Protein AF-A0A2H9LBX0-F1 (afdb_monomer)

Secondary structure (DSSP, 8-state):
--HHHHHH-B-TTT--BEEEETTEEEETTT--EEEEETTEE----GGG-

Structure (mmCIF, N/CA/C/O backbone):
data_AF-A0A2H9LBX0-F1
#
_entry.id   AF-A0A2H9LBX0-F1
#
loop_
_atom_site.group_PDB
_atom_site.id
_atom_site.type_symbol
_atom_site.label_atom_id
_atom_site.label_alt_id
_atom_site.label_comp_id
_atom_site.label_asym_id
_atom_site.label_entity_id
_atom_site.label_seq_id
_atom_site.pdbx_PDB_ins_code
_atom_site.Cartn_x
_atom_site.Cartn_y
_atom_site.Cartn_z
_atom_site.occupancy
_atom_site.B_iso_or_equiv
_atom_site.auth_seq_id
_atom_site.auth_comp_id
_atom_site.auth_asym_id
_atom_site.auth_atom_id
_atom_site.pdbx_PDB_model_num
ATOM 1 N N . MET A 1 1 ? -8.043 0.970 10.610 1.00 61.28 1 MET A N 1
ATOM 2 C CA . MET A 1 1 ? -6.664 0.476 10.402 1.00 61.28 1 MET A CA 1
ATOM 3 C C . MET A 1 1 ? -5.836 0.848 11.620 1.00 61.28 1 MET A C 1
ATOM 5 O O . MET A 1 1 ? -5.776 2.031 11.935 1.00 61.28 1 MET A O 1
ATOM 9 N N . SER A 1 2 ? -5.279 -0.124 12.345 1.00 72.19 2 SER A N 1
ATOM 10 C CA . SER A 1 2 ? -4.351 0.147 13.453 1.00 72.19 2 SER A CA 1
ATOM 11 C C . SER A 1 2 ? -2.989 0.591 12.907 1.00 72.19 2 SER A C 1
ATOM 13 O O . SER A 1 2 ? -2.607 0.202 11.802 1.00 72.19 2 SER A O 1
ATOM 15 N N . LYS A 1 3 ? -2.258 1.420 13.664 1.00 70.31 3 LYS A N 1
ATOM 16 C CA . LYS A 1 3 ? -0.922 1.903 13.266 1.00 70.31 3 LYS A CA 1
ATOM 17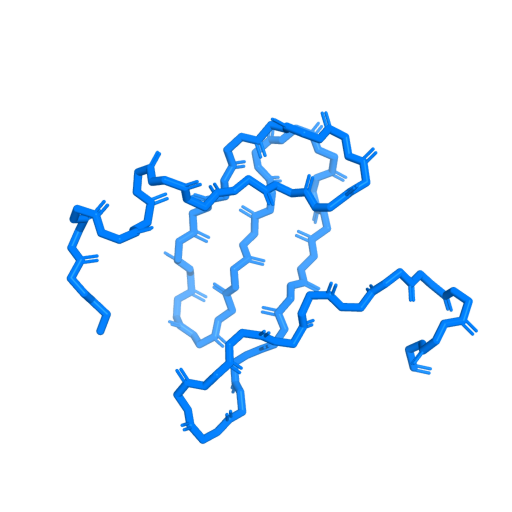 C C . LYS A 1 3 ? 0.072 0.749 13.089 1.00 70.31 3 LYS A C 1
ATOM 19 O O . LYS A 1 3 ? 0.768 0.725 12.086 1.00 70.31 3 LYS A O 1
ATOM 24 N N . GLU A 1 4 ? 0.016 -0.249 13.968 1.00 72.25 4 GLU A N 1
ATOM 25 C CA . GLU A 1 4 ? 0.875 -1.443 13.925 1.00 72.25 4 GLU A CA 1
ATOM 26 C C . GLU A 1 4 ? 0.720 -2.257 12.628 1.00 72.25 4 GLU A C 1
ATOM 28 O O . GLU A 1 4 ? 1.690 -2.807 12.116 1.00 72.25 4 GLU A O 1
ATOM 33 N N . LEU A 1 5 ? -0.484 -2.309 12.040 1.00 71.75 5 LEU A N 1
ATOM 34 C CA . LEU A 1 5 ? -0.698 -3.011 10.769 1.00 71.75 5 LEU A CA 1
ATOM 35 C C . LEU A 1 5 ? -0.068 -2.258 9.586 1.00 71.75 5 LEU A C 1
ATOM 37 O O . LEU A 1 5 ? 0.431 -2.882 8.652 1.00 71.75 5 LEU A O 1
ATOM 41 N N . LEU A 1 6 ? -0.073 -0.920 9.624 1.00 70.81 6 LEU A N 1
ATOM 42 C CA . LEU A 1 6 ? 0.560 -0.086 8.597 1.00 70.81 6 LEU A CA 1
ATOM 43 C C . LEU A 1 6 ? 2.085 -0.222 8.610 1.00 70.81 6 LEU A C 1
ATOM 45 O O . LEU A 1 6 ? 2.693 -0.154 7.548 1.00 70.81 6 LEU A O 1
ATOM 49 N N . GLU A 1 7 ? 2.684 -0.463 9.776 1.00 73.50 7 GLU A N 1
ATOM 50 C CA . GLU A 1 7 ? 4.133 -0.662 9.926 1.00 73.50 7 GLU A CA 1
ATOM 51 C C . GLU A 1 7 ? 4.628 -1.969 9.283 1.00 73.50 7 GLU A C 1
ATOM 53 O O . GLU A 1 7 ? 5.788 -2.062 8.888 1.00 73.50 7 GLU A O 1
ATOM 58 N N . ILE A 1 8 ? 3.746 -2.961 9.113 1.00 83.75 8 ILE A N 1
ATOM 59 C CA . ILE A 1 8 ? 4.054 -4.232 8.433 1.00 83.75 8 ILE A CA 1
ATOM 60 C C . ILE A 1 8 ? 3.760 -4.146 6.920 1.00 83.75 8 ILE A C 1
ATOM 62 O O . ILE A 1 8 ? 4.271 -4.940 6.126 1.00 83.75 8 ILE A O 1
ATOM 66 N N . LEU A 1 9 ? 2.941 -3.184 6.484 1.00 84.06 9 LEU A N 1
ATOM 67 C CA . LEU A 1 9 ? 2.543 -3.041 5.085 1.00 84.06 9 LEU A CA 1
ATOM 68 C C . LEU A 1 9 ? 3.6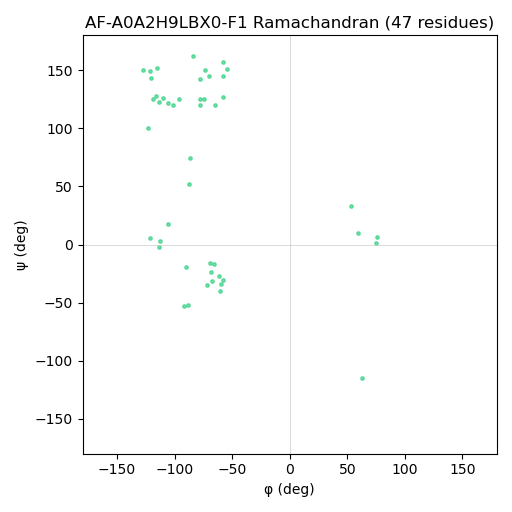47 -2.385 4.245 1.00 84.06 9 LEU A C 1
ATOM 70 O O . LEU A 1 9 ? 4.080 -1.258 4.483 1.00 84.06 9 LEU A O 1
ATOM 74 N N . ALA A 1 10 ? 4.037 -3.070 3.172 1.00 91.94 10 ALA A N 1
ATOM 75 C CA . ALA A 1 10 ? 4.998 -2.584 2.191 1.00 91.94 10 ALA A CA 1
ATOM 76 C C . ALA A 1 10 ? 4.382 -2.542 0.789 1.00 91.94 10 ALA A C 1
ATOM 78 O O . ALA A 1 10 ? 3.539 -3.358 0.420 1.00 91.94 10 ALA A O 1
ATOM 79 N N . CYS A 1 11 ? 4.846 -1.601 -0.027 1.00 92.00 11 CYS A N 1
ATOM 80 C CA . CYS A 1 11 ? 4.455 -1.481 -1.422 1.00 92.00 11 CYS A CA 1
ATOM 81 C C . CYS A 1 11 ? 4.768 -2.784 -2.186 1.00 92.00 11 CYS A C 1
ATOM 83 O O . CYS A 1 11 ? 5.929 -3.205 -2.196 1.00 92.00 11 CYS A O 1
ATOM 85 N N . PRO A 1 12 ? 3.804 -3.397 -2.898 1.00 91.38 12 PRO A N 1
ATOM 86 C CA . PRO A 1 12 ? 4.032 -4.652 -3.620 1.00 91.38 12 PRO A CA 1
ATOM 87 C C . PRO A 1 12 ? 5.106 -4.536 -4.710 1.00 91.38 12 PRO A C 1
ATOM 89 O O . PRO A 1 12 ? 5.782 -5.525 -4.991 1.00 91.38 12 PRO A O 1
ATOM 92 N N . VAL A 1 13 ? 5.303 -3.333 -5.263 1.00 91.62 13 VAL A N 1
ATOM 93 C CA . VAL A 1 13 ? 6.180 -3.063 -6.413 1.00 91.62 13 VAL A CA 1
ATOM 94 C C . VAL A 1 13 ? 7.618 -2.764 -6.000 1.00 91.62 13 VAL A C 1
ATOM 96 O O . VAL A 1 13 ? 8.543 -3.379 -6.512 1.00 91.62 13 VAL A O 1
ATOM 99 N N . CYS A 1 14 ? 7.827 -1.825 -5.074 1.00 93.38 14 CYS A N 1
ATOM 100 C CA . CYS A 1 14 ? 9.174 -1.380 -4.688 1.00 93.38 14 CYS A CA 1
ATOM 101 C C . CYS A 1 14 ? 9.575 -1.754 -3.255 1.00 93.38 14 CYS A C 1
ATOM 103 O O . CYS A 1 14 ? 10.646 -1.354 -2.807 1.00 93.38 14 CYS A O 1
ATOM 105 N N . LYS A 1 15 ? 8.712 -2.479 -2.528 1.00 92.19 15 LYS A N 1
ATOM 106 C CA . LYS A 1 15 ? 8.927 -2.984 -1.159 1.00 92.19 15 LYS A CA 1
ATOM 107 C C . LYS A 1 15 ? 9.204 -1.921 -0.084 1.00 92.19 15 LYS A C 1
ATOM 109 O O . LYS A 1 15 ? 9.544 -2.274 1.037 1.00 92.19 15 LYS A O 1
ATOM 114 N N . LYS A 1 16 ? 9.029 -0.631 -0.393 1.00 93.69 16 LYS A N 1
ATOM 115 C CA . LYS A 1 16 ? 9.122 0.463 0.589 1.00 93.69 16 LYS A CA 1
ATOM 116 C C . LYS A 1 16 ? 7.805 0.672 1.337 1.00 93.69 16 LYS A C 1
ATOM 118 O O . LYS A 1 16 ? 6.748 0.274 0.849 1.00 93.69 16 LYS A O 1
ATOM 123 N N . GLU A 1 17 ? 7.880 1.363 2.467 1.00 93.69 17 GLU A N 1
ATOM 124 C CA . GLU A 1 17 ? 6.737 1.719 3.312 1.00 93.69 17 GLU A CA 1
ATOM 125 C C . GLU A 1 17 ? 5.626 2.465 2.553 1.00 93.69 17 GLU A C 1
ATOM 127 O O . GLU A 1 17 ? 5.860 3.212 1.586 1.00 93.69 17 GLU A O 1
ATOM 132 N N . VAL A 1 18 ? 4.401 2.285 3.043 1.00 93.94 18 VAL A N 1
ATOM 133 C CA . VAL A 1 18 ? 3.215 3.034 2.626 1.00 93.94 18 VAL A CA 1
ATOM 134 C C . VAL A 1 18 ? 2.683 3.871 3.786 1.00 93.94 18 VAL A C 1
ATOM 136 O O . VAL A 1 18 ? 2.854 3.534 4.951 1.00 93.94 18 VAL A O 1
ATOM 139 N N . GLU A 1 19 ? 2.032 4.982 3.470 1.00 93.44 19 GLU A N 1
ATOM 140 C CA . GLU A 1 19 ? 1.334 5.829 4.434 1.00 93.44 19 GLU A CA 1
ATOM 141 C C . GLU A 1 19 ? -0.149 5.930 4.081 1.00 93.44 19 GLU A C 1
ATOM 143 O O . GLU A 1 19 ? -0.512 5.991 2.906 1.00 93.44 19 GLU A O 1
ATOM 148 N N . LEU A 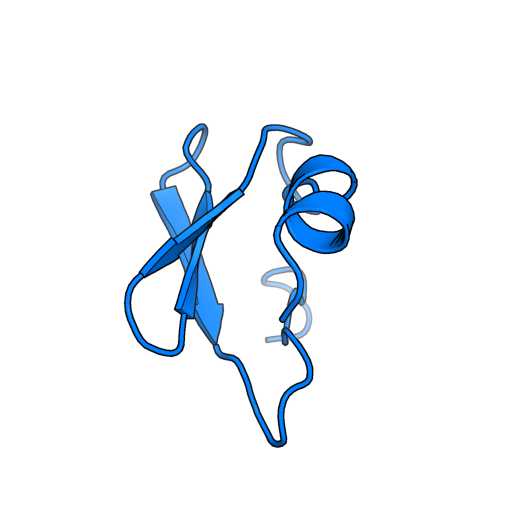1 20 ? -1.008 5.970 5.097 1.00 92.12 20 LEU A N 1
ATOM 149 C CA . LEU A 1 20 ? -2.434 6.222 4.919 1.00 92.12 20 LEU A CA 1
ATOM 150 C C . LEU A 1 20 ? -2.674 7.719 4.704 1.00 92.12 20 LEU A C 1
ATOM 152 O O . LEU A 1 20 ? -2.362 8.532 5.574 1.00 92.12 20 LEU A O 1
ATOM 156 N N . LYS A 1 21 ? -3.258 8.078 3.559 1.00 92.12 21 LYS A N 1
ATOM 157 C CA . LYS A 1 21 ? -3.710 9.433 3.233 1.00 92.12 21 LYS A CA 1
ATOM 158 C C . LYS A 1 21 ? -5.192 9.399 2.884 1.00 92.12 21 LYS A C 1
ATOM 160 O O . LYS A 1 21 ? -5.565 9.033 1.774 1.00 92.12 21 LYS A O 1
ATOM 165 N N . GLY A 1 22 ? -6.032 9.785 3.845 1.00 90.50 22 GLY A N 1
ATOM 166 C CA . GLY A 1 22 ? -7.485 9.677 3.709 1.00 90.50 22 GLY A CA 1
ATOM 167 C C . GLY A 1 22 ? -7.902 8.215 3.556 1.00 90.50 22 GLY A C 1
ATOM 168 O O . GLY A 1 22 ? -7.681 7.418 4.465 1.00 90.50 22 GLY A O 1
ATOM 169 N N . GLU A 1 23 ? -8.453 7.873 2.393 1.00 89.81 23 GLU A N 1
ATOM 170 C CA . GLU A 1 23 ? -8.930 6.525 2.045 1.00 89.81 23 GLU A CA 1
ATOM 171 C C . GLU A 1 23 ? -7.995 5.785 1.067 1.00 89.81 23 GLU A C 1
ATOM 173 O O . GLU A 1 23 ? -8.375 4.799 0.434 1.00 89.81 23 GLU A O 1
ATOM 178 N N . GLU A 1 24 ? -6.750 6.248 0.934 1.00 92.06 24 GLU A N 1
ATOM 179 C CA . GLU A 1 24 ? -5.739 5.625 0.080 1.00 92.06 24 GLU A CA 1
ATOM 180 C C . GLU A 1 24 ? -4.444 5.337 0.844 1.00 92.06 24 GLU A C 1
ATOM 182 O O . GLU A 1 24 ? -4.050 6.068 1.753 1.00 92.06 24 GLU A O 1
ATOM 187 N N . LEU A 1 25 ? -3.728 4.294 0.425 1.00 93.44 25 LEU A N 1
ATOM 188 C CA . LEU A 1 25 ? -2.341 4.067 0.818 1.00 93.44 25 LEU A CA 1
ATOM 189 C C . LEU A 1 25 ? -1.407 4.612 -0.255 1.00 93.44 25 LEU A C 1
ATOM 191 O O . LEU A 1 25 ? -1.486 4.224 -1.421 1.00 93.44 25 LEU A O 1
ATOM 195 N N . VAL A 1 26 ? -0.489 5.483 0.145 1.00 94.56 26 VAL A N 1
ATOM 196 C CA . VAL A 1 26 ? 0.494 6.102 -0.741 1.00 94.56 26 VAL A CA 1
ATOM 197 C C . VAL A 1 26 ? 1.876 5.556 -0.423 1.00 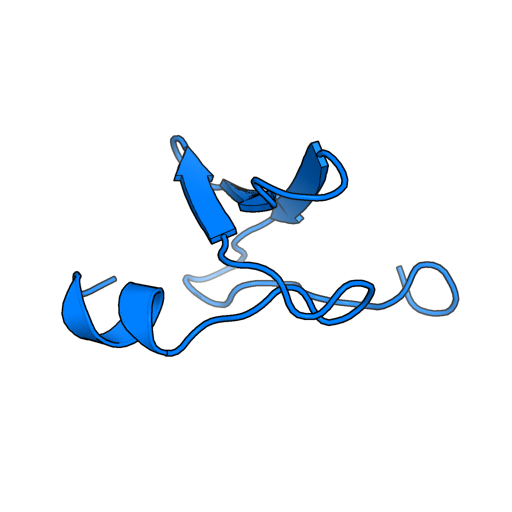94.56 26 VAL A C 1
ATOM 199 O O . VAL A 1 26 ? 2.329 5.595 0.716 1.00 94.56 26 VAL A O 1
ATOM 202 N N . CYS A 1 27 ? 2.575 5.037 -1.428 1.00 94.75 27 CYS A N 1
ATOM 203 C CA . CYS A 1 27 ? 3.944 4.569 -1.254 1.00 94.75 27 CYS A CA 1
ATOM 204 C C . CYS A 1 27 ? 4.916 5.749 -1.134 1.00 94.75 27 CYS A C 1
ATOM 206 O O . CYS A 1 27 ? 5.027 6.551 -2.063 1.00 94.75 27 CYS A O 1
ATOM 208 N N . LYS A 1 28 ? 5.714 5.785 -0.058 1.00 94.69 28 LYS A N 1
ATOM 209 C CA . LYS A 1 28 ? 6.764 6.803 0.145 1.00 94.69 28 LYS A CA 1
ATOM 210 C C . LYS A 1 28 ? 7.952 6.662 -0.819 1.00 94.69 28 LYS A C 1
ATOM 212 O O . LYS A 1 28 ? 8.761 7.571 -0.948 1.00 94.69 28 LYS A O 1
ATOM 217 N N . GLY A 1 29 ? 8.081 5.510 -1.480 1.00 94.88 29 GLY A N 1
ATOM 218 C CA . GLY A 1 29 ? 9.184 5.199 -2.389 1.00 94.88 29 GLY A CA 1
ATOM 219 C C . GLY A 1 29 ? 8.938 5.549 -3.850 1.00 94.88 29 GLY A C 1
ATOM 220 O O . GLY A 1 29 ? 9.775 6.187 -4.475 1.00 94.88 29 GLY A O 1
ATOM 221 N N . CYS A 1 30 ? 7.824 5.067 -4.404 1.00 94.62 30 CYS A N 1
ATOM 222 C CA . CYS A 1 30 ? 7.494 5.217 -5.827 1.00 94.62 30 CYS A CA 1
ATOM 223 C C . CYS A 1 30 ? 6.266 6.103 -6.083 1.00 94.62 30 CYS A C 1
ATOM 225 O O . CYS A 1 30 ? 5.896 6.298 -7.234 1.00 94.62 30 CYS A O 1
ATOM 227 N N . GLY A 1 31 ? 5.597 6.600 -5.034 1.00 93.25 31 GLY A N 1
ATOM 228 C CA . GLY A 1 31 ? 4.443 7.498 -5.158 1.00 93.25 31 GLY A CA 1
ATOM 229 C C . GLY A 1 31 ? 3.128 6.842 -5.595 1.00 93.25 31 GLY A C 1
ATOM 230 O O . GLY A 1 31 ? 2.122 7.539 -5.723 1.00 93.25 31 GLY A O 1
ATOM 231 N N . ARG A 1 32 ? 3.101 5.519 -5.813 1.00 92.50 32 ARG A N 1
ATOM 232 C CA . ARG A 1 32 ? 1.874 4.777 -6.157 1.00 92.50 32 ARG A CA 1
ATOM 233 C C . ARG A 1 32 ? 0.797 4.936 -5.089 1.00 92.50 32 ARG A C 1
ATOM 235 O O . ARG A 1 32 ? 1.112 4.970 -3.899 1.00 92.50 32 ARG A O 1
ATOM 242 N N . ARG A 1 33 ? -0.460 4.977 -5.537 1.00 93.44 33 ARG A N 1
ATOM 243 C CA . ARG A 1 33 ? -1.654 5.098 -4.694 1.00 93.44 33 ARG A CA 1
ATOM 244 C C . ARG A 1 33 ? -2.523 3.851 -4.820 1.00 93.44 33 ARG A C 1
ATOM 246 O O . ARG A 1 33 ? -2.876 3.439 -5.930 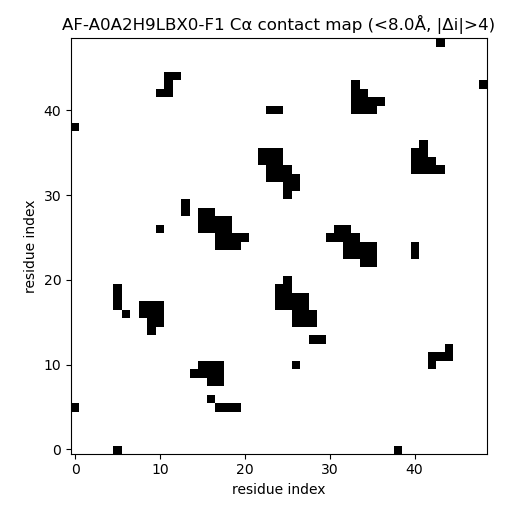1.00 93.44 33 ARG A O 1
ATOM 253 N N . TYR A 1 34 ? -2.866 3.272 -3.680 1.00 92.25 34 TYR A N 1
ATOM 254 C CA . TYR A 1 34 ? -3.711 2.092 -3.557 1.00 92.25 34 TYR A CA 1
ATOM 255 C C . TYR A 1 34 ? -5.014 2.484 -2.868 1.00 92.25 34 TYR A C 1
ATOM 257 O O . TYR A 1 34 ? -4.994 3.008 -1.757 1.00 92.25 34 TYR A O 1
ATOM 265 N N . ARG A 1 35 ? -6.139 2.230 -3.538 1.00 92.19 35 ARG A N 1
ATOM 266 C CA . ARG A 1 35 ? -7.479 2.508 -3.006 1.00 92.19 35 ARG A CA 1
ATOM 267 C C . ARG A 1 35 ? -7.794 1.535 -1.874 1.00 92.19 35 ARG A C 1
ATOM 269 O O . ARG A 1 35 ? -7.396 0.374 -1.953 1.00 92.19 35 ARG A O 1
ATOM 276 N N . ILE A 1 36 ? -8.521 1.982 -0.860 1.00 91.25 36 ILE A N 1
ATOM 277 C CA . ILE A 1 36 ? -9.080 1.104 0.168 1.00 91.25 36 ILE A CA 1
ATOM 278 C C . ILE A 1 36 ? -10.562 0.908 -0.157 1.00 91.25 36 ILE A C 1
ATOM 280 O O . ILE A 1 36 ? -11.305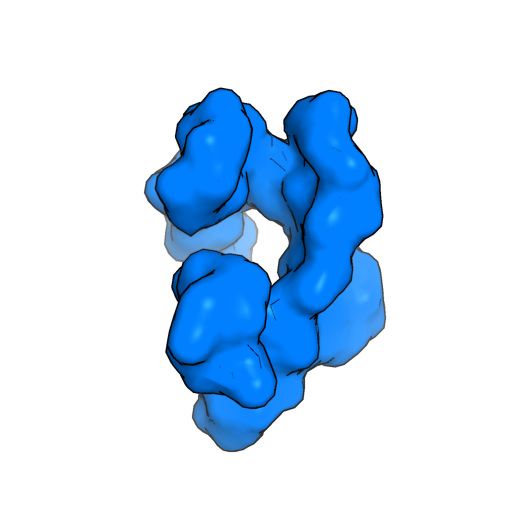 1.879 -0.235 1.00 91.25 36 ILE A O 1
ATOM 284 N N . VAL A 1 37 ? -10.982 -0.337 -0.382 1.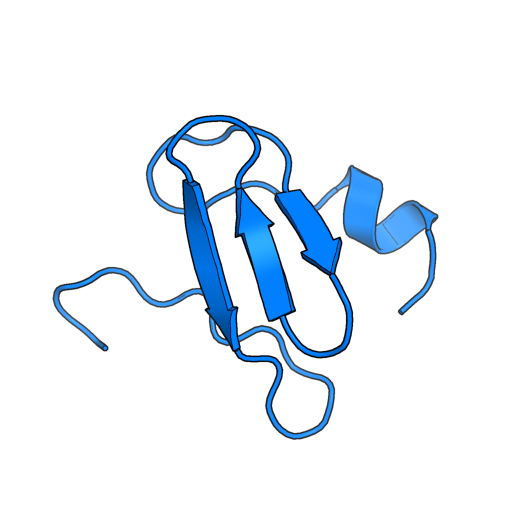00 89.44 37 VAL A N 1
ATOM 285 C CA . VAL A 1 37 ? -12.373 -0.702 -0.705 1.00 89.44 37 VAL A CA 1
ATOM 286 C C . VAL A 1 37 ? -12.871 -1.632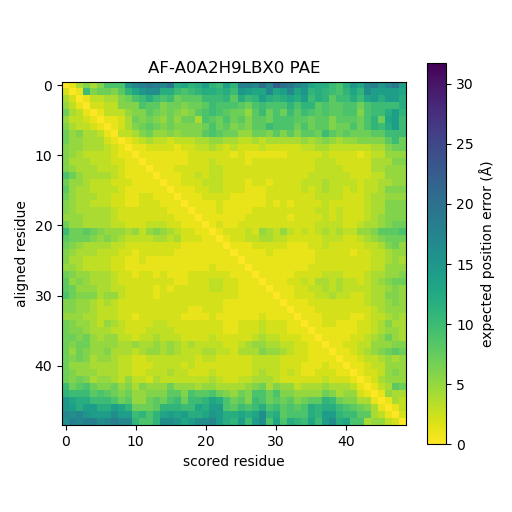 0.391 1.00 89.44 37 VAL A C 1
ATOM 288 O O . VAL A 1 37 ? -12.196 -2.607 0.703 1.00 89.44 37 VAL A O 1
ATOM 291 N N . ASP A 1 38 ? -13.993 -1.299 1.033 1.00 89.00 38 ASP A N 1
ATOM 292 C CA . ASP A 1 38 ? -14.551 -2.050 2.173 1.00 89.00 38 ASP A CA 1
ATOM 293 C C . ASP A 1 38 ? -13.546 -2.282 3.319 1.00 8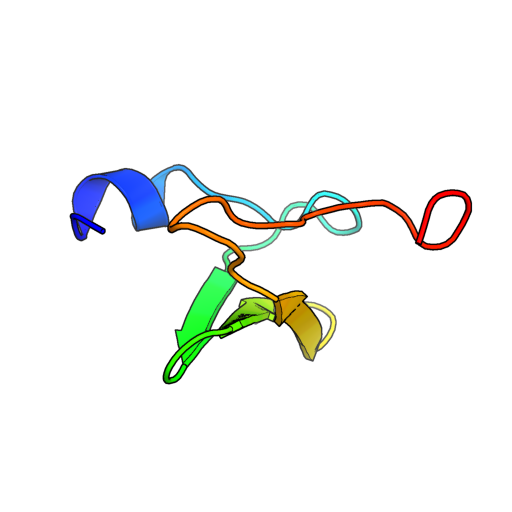9.00 38 ASP A C 1
ATOM 295 O O . ASP A 1 38 ? -13.545 -3.305 4.002 1.00 89.00 38 ASP A O 1
ATOM 299 N N . GLY A 1 39 ? -12.637 -1.323 3.523 1.00 85.19 39 GLY A N 1
ATOM 300 C CA . GLY A 1 39 ? -11.566 -1.442 4.510 1.00 85.19 39 GLY A CA 1
ATOM 301 C C . GLY A 1 39 ? -10.416 -2.362 4.089 1.00 85.19 39 GLY A C 1
ATOM 302 O O . GLY A 1 39 ? -9.518 -2.586 4.892 1.00 85.19 39 GLY A O 1
ATOM 303 N N . ILE A 1 40 ? -10.388 -2.865 2.853 1.00 88.19 40 ILE A N 1
ATOM 304 C CA . ILE A 1 40 ? -9.321 -3.716 2.319 1.00 88.19 40 ILE A CA 1
ATOM 305 C C . ILE A 1 40 ? -8.460 -2.906 1.335 1.00 88.19 40 ILE A C 1
ATOM 307 O O . ILE A 1 40 ? -8.972 -2.385 0.340 1.00 88.19 40 ILE A O 1
ATOM 311 N N . PRO A 1 41 ? -7.140 -2.782 1.572 1.00 88.88 41 PRO A N 1
ATOM 312 C CA . PRO A 1 41 ? -6.240 -2.144 0.621 1.00 88.88 41 PRO A CA 1
ATOM 313 C C . PRO A 1 41 ? -6.131 -2.921 -0.694 1.00 88.88 41 PRO A C 1
ATOM 315 O O . PRO A 1 41 ? -5.653 -4.053 -0.731 1.00 88.88 41 PRO A O 1
ATOM 318 N N . HIS A 1 42 ? -6.497 -2.282 -1.800 1.00 90.81 42 HIS A N 1
ATOM 319 C CA . HIS A 1 42 ? -6.413 -2.856 -3.137 1.00 90.81 42 HIS A CA 1
ATOM 320 C C . HIS A 1 42 ? -5.015 -2.628 -3.737 1.00 90.81 42 HIS A C 1
ATOM 322 O O . HIS A 1 42 ? -4.798 -1.758 -4.587 1.00 90.81 42 HIS A O 1
ATOM 328 N N . MET A 1 43 ? -4.037 -3.391 -3.240 1.00 88.88 43 MET A N 1
ATOM 329 C CA . MET A 1 43 ? -2.623 -3.329 -3.635 1.00 88.88 43 MET A CA 1
ATOM 330 C C . MET A 1 43 ? -2.292 -4.227 -4.838 1.00 88.88 43 MET A C 1
ATOM 332 O O . MET A 1 43 ? -1.373 -5.046 -4.780 1.00 88.88 43 MET A O 1
ATOM 336 N N . LEU A 1 44 ? -3.041 -4.096 -5.933 1.00 82.56 44 LEU A N 1
ATOM 337 C CA . LEU A 1 44 ? -2.778 -4.884 -7.139 1.00 82.56 44 LEU A CA 1
ATOM 338 C C . LEU A 1 44 ? -1.589 -4.322 -7.949 1.00 82.56 44 LEU A C 1
ATOM 340 O O . LEU A 1 44 ? -1.430 -3.097 -8.032 1.00 82.56 44 LEU A O 1
ATOM 344 N N . PRO A 1 45 ? -0.752 -5.191 -8.552 1.00 72.44 45 PRO A N 1
ATOM 345 C CA . PRO A 1 45 ? 0.182 -4.813 -9.613 1.00 72.44 45 PRO A CA 1
ATOM 346 C C . PRO A 1 45 ? -0.555 -4.191 -10.808 1.00 72.44 45 PRO A C 1
ATOM 348 O O . PRO A 1 45 ? -1.734 -4.471 -11.012 1.00 72.44 45 PRO A O 1
ATOM 351 N N . ASP A 1 46 ? 0.134 -3.388 -11.627 1.00 70.94 46 ASP A N 1
ATOM 352 C CA . ASP A 1 46 ? -0.501 -2.710 -12.779 1.00 70.94 46 ASP A CA 1
ATOM 353 C C . ASP A 1 46 ? -1.140 -3.683 -13.771 1.00 70.94 46 ASP A C 1
ATOM 355 O O . ASP A 1 46 ? -2.143 -3.356 -14.391 1.00 70.94 46 ASP A O 1
ATOM 359 N N . GLU A 1 47 ? -0.582 -4.886 -13.888 1.00 68.56 47 GLU A N 1
ATOM 360 C CA . GLU A 1 47 ? -1.062 -5.939 -14.785 1.00 68.56 47 GLU A CA 1
ATOM 361 C C . GLU A 1 47 ? -2.453 -6.477 -14.397 1.00 68.56 47 GLU A C 1
ATOM 363 O O . GLU A 1 47 ? -3.100 -7.131 -15.208 1.00 68.56 47 GLU A O 1
ATOM 368 N N . LEU A 1 48 ? -2.912 -6.211 -13.167 1.00 65.38 48 LEU A N 1
ATOM 369 C CA . LEU A 1 48 ? -4.156 -6.737 -12.588 1.00 65.38 48 LEU A CA 1
ATOM 370 C C . LEU A 1 48 ? -5.137 -5.636 -12.150 1.00 65.38 48 LEU A C 1
ATOM 372 O O . LEU A 1 48 ? -6.125 -5.941 -11.482 1.00 65.38 48 LEU A O 1
ATOM 376 N N . ARG A 1 49 ? -4.840 -4.364 -12.438 1.00 61.75 49 ARG A N 1
ATOM 377 C CA . ARG A 1 49 ? -5.578 -3.216 -11.893 1.00 61.75 49 ARG A CA 1
ATOM 378 C C . ARG A 1 49 ? -6.907 -2.934 -12.597 1.00 61.75 49 ARG A C 1
ATOM 380 O O . ARG A 1 49 ? -6.974 -3.084 -13.833 1.00 61.75 49 ARG A O 1
#

pLDDT: mean 85.87, std 10.04, range [61.28, 94.88]

Solvent-accessible surface area (backbone atoms only — not comparable to full-atom values): 3133 Å² total; per-residue (Å²): 134,60,71,73,60,46,74,72,41,52,33,86,85,80,65,33,53,43,44,82,56,91,68,28,38,35,25,80,73,82,65,51,75,24,52,48,55,98,87,42,74,53,73,62,56,83,95,73,105

Nearest PDB structures (foldseek):
  6f5z-assembly1_C  TM=8.279E-01  e=1.521E-03  Haloferax volcanii DS2
  7oqy-assembly1_Y  TM=7.774E-01  e=2.094E-01  Saccharolobus solfataricus P2
  2jrp-assembly1_A  TM=6.001E-01  e=1.397E-01  Salmonella enterica subsp. enterica serovar Typhimurium str. LT2
  4v5o-assembly2_B9  TM=7.775E-01  e=2.220E+00  Tetrahymena thermophila
  8b2l-assembly1_N1  TM=7.533E-01  e=5.709E+00  Nicotiana tabacum

Radius of gyration: 10.03 Å; Cα contacts (8 Å, |Δi|>4): 69; chains: 1; bounding box: 24×16×29 Å

Foldseek 3Di:
DDPVVQVVDAQPPPRAGWDDDPQWTAGPPPRDIFGQDPNRTRRDDPVVD

Sequence (49 aa):
MSKELLEILACPVCKKEVELKGEELVCKGCGRRYRIVDGIPHMLPDELR

Mean predicted aligned error: 4.45 Å